Protein AF-A0A9Q0U7F9-F1 (afdb_monomer_lite)

Secondary structure (DSSP, 8-state):
---------SS-BS---EETT-SS-EEETTEEEEEPP------SEEEEE-TTSSEEEEEE---S--------SSTTS-----SSEEEEEE-SBPSS-----------SS-TTS---------------

Organism: Salix viminalis (NCBI:txid40686)

pLDDT: mean 78.57, std 15.42, range [33.78, 96.75]

Foldseek 3Di:
DDPDPDPDDPAADADAAAQAQQQQWDDDPPDIHHYDHPDDDQDQWDWADDPPFFKIKIAGDGDPDPPPDPRDNDRQQGHDDGPPDMDMDGHRHDPDDDDDDDDDHDNPDDPPDPDPPPDDDDDDDDDD

Structure (mmCIF, N/CA/C/O backbone):
data_AF-A0A9Q0U7F9-F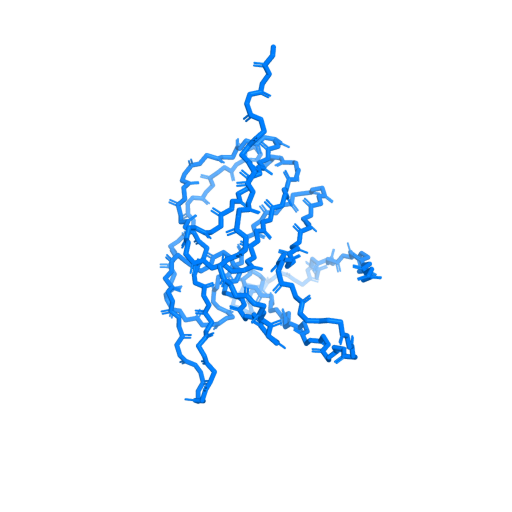1
#
_entry.id   AF-A0A9Q0U7F9-F1
#
loop_
_atom_site.group_PDB
_atom_site.id
_atom_site.type_symbol
_atom_site.label_atom_id
_atom_site.label_alt_id
_atom_site.label_comp_id
_atom_site.label_asym_id
_atom_site.label_entity_id
_atom_site.label_seq_id
_atom_site.pdbx_PDB_ins_code
_atom_site.Cartn_x
_atom_site.Cartn_y
_atom_site.Cartn_z
_atom_site.occupancy
_atom_site.B_iso_or_equiv
_atom_site.auth_seq_id
_atom_site.auth_comp_id
_atom_site.auth_asym_id
_atom_site.auth_atom_id
_atom_site.pdbx_PDB_model_num
ATOM 1 N N . MET A 1 1 ? -8.348 17.353 -23.458 1.00 33.78 1 MET A N 1
ATOM 2 C CA . MET A 1 1 ? -7.120 16.578 -23.731 1.00 33.78 1 MET A CA 1
ATOM 3 C C . MET A 1 1 ? -6.308 16.556 -22.444 1.00 33.78 1 MET A C 1
ATOM 5 O O . MET A 1 1 ? -5.556 17.487 -22.201 1.00 33.78 1 MET A O 1
ATOM 9 N N . SER A 1 2 ? -6.566 15.600 -21.545 1.00 38.38 2 SER A N 1
ATOM 10 C CA . SER A 1 2 ? -5.793 15.483 -20.303 1.00 38.38 2 SER A CA 1
ATOM 11 C C . SER A 1 2 ? 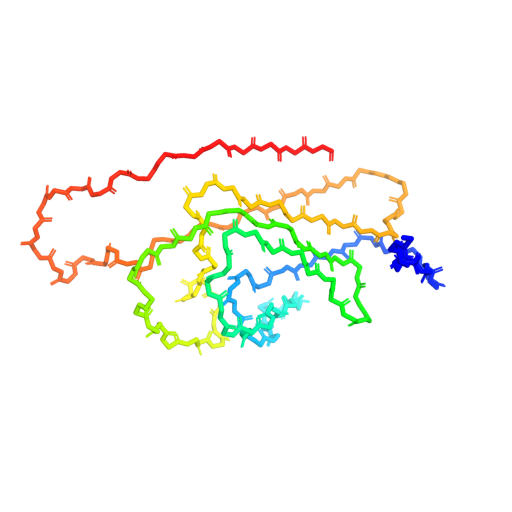-4.481 14.780 -20.618 1.00 38.38 2 SER A C 1
ATOM 13 O O . SER A 1 2 ? -4.498 13.656 -21.120 1.00 38.38 2 SER A O 1
ATOM 15 N N . ASN A 1 3 ? -3.364 15.441 -20.333 1.00 38.38 3 ASN A N 1
ATOM 16 C CA . ASN A 1 3 ? -2.043 14.829 -20.342 1.00 38.38 3 ASN A CA 1
ATOM 17 C C . ASN A 1 3 ? -2.030 13.687 -19.320 1.00 38.38 3 ASN A C 1
ATOM 19 O O . ASN A 1 3 ? -1.874 13.923 -18.124 1.00 38.38 3 ASN A O 1
ATOM 23 N N . GLY A 1 4 ? -2.246 12.457 -19.788 1.00 48.31 4 GLY A N 1
ATOM 24 C CA . GLY A 1 4 ? -1.928 11.272 -19.008 1.00 48.31 4 GLY A CA 1
ATOM 25 C C . GLY A 1 4 ? -0.429 11.299 -18.754 1.00 48.31 4 GLY A C 1
ATOM 26 O O . GLY A 1 4 ? 0.354 11.290 -19.702 1.00 48.31 4 GLY A O 1
ATOM 27 N N . ILE A 1 5 ? -0.031 11.408 -17.488 1.00 58.47 5 ILE A N 1
ATOM 28 C CA . ILE A 1 5 ? 1.358 11.198 -17.094 1.00 58.47 5 ILE A CA 1
ATOM 29 C C . ILE A 1 5 ? 1.711 9.774 -17.526 1.00 58.47 5 ILE A C 1
ATOM 31 O O . ILE A 1 5 ? 1.205 8.800 -16.977 1.00 58.47 5 ILE A O 1
ATOM 35 N N . LEU A 1 6 ? 2.537 9.665 -18.565 1.00 56.16 6 LEU A N 1
ATOM 36 C CA . LEU A 1 6 ? 3.196 8.420 -18.923 1.00 56.16 6 LEU A CA 1
ATOM 37 C C . LEU A 1 6 ? 4.223 8.146 -17.827 1.00 56.16 6 LEU A C 1
ATOM 39 O O . LEU A 1 6 ? 5.206 8.875 -17.693 1.00 56.16 6 LEU A O 1
ATOM 43 N N . VAL A 1 7 ? 3.976 7.115 -17.025 1.00 65.88 7 VAL A N 1
ATOM 44 C CA . VAL A 1 7 ? 4.980 6.588 -16.104 1.00 65.88 7 VAL A CA 1
ATOM 45 C C . VAL A 1 7 ? 6.055 5.913 -16.954 1.00 65.88 7 VAL A C 1
ATOM 47 O O . VAL A 1 7 ? 5.843 4.835 -17.504 1.00 65.88 7 VAL A O 1
ATOM 50 N N . LEU A 1 8 ? 7.197 6.582 -17.120 1.00 70.06 8 LEU A N 1
ATOM 51 C CA . LEU A 1 8 ? 8.375 6.002 -17.757 1.00 70.06 8 LEU A CA 1
ATOM 52 C C . LEU A 1 8 ? 9.125 5.151 -16.732 1.00 70.06 8 LEU A C 1
ATOM 54 O O . LEU A 1 8 ? 9.731 5.674 -15.798 1.00 70.06 8 LEU A O 1
ATOM 58 N N . CYS A 1 9 ? 9.084 3.836 -16.926 1.00 76.31 9 CYS A N 1
ATOM 59 C CA . CYS A 1 9 ? 9.848 2.882 -16.135 1.00 76.31 9 CYS A CA 1
ATOM 60 C C . CYS A 1 9 ? 11.327 2.962 -16.524 1.00 76.31 9 CYS A C 1
ATOM 62 O O . CYS A 1 9 ? 11.707 2.555 -17.619 1.00 76.31 9 CYS A O 1
ATOM 64 N N . ALA A 1 10 ? 12.162 3.509 -15.639 1.00 74.44 10 ALA A N 1
ATOM 65 C CA . ALA A 1 10 ? 13.615 3.507 -15.826 1.00 74.44 10 ALA A CA 1
ATOM 66 C C . ALA A 1 10 ? 14.243 2.137 -15.503 1.00 74.44 10 ALA A C 1
ATOM 68 O O . ALA A 1 10 ? 15.317 1.818 -16.007 1.00 74.44 10 ALA A O 1
ATOM 69 N N . ALA A 1 11 ? 13.573 1.348 -14.661 1.00 78.69 11 ALA A N 1
ATOM 70 C CA . ALA A 1 11 ? 13.937 -0.008 -14.282 1.00 78.69 11 ALA A CA 1
ATOM 71 C C . ALA A 1 11 ? 12.679 -0.774 -13.857 1.00 78.69 11 ALA A C 1
ATOM 73 O O . ALA A 1 11 ? 11.688 -0.157 -13.451 1.00 78.69 11 ALA A O 1
ATOM 74 N N . ASP A 1 12 ? 12.754 -2.100 -13.924 1.00 85.56 12 ASP A N 1
ATOM 75 C CA . ASP A 1 12 ? 11.735 -2.971 -13.356 1.00 85.56 12 ASP A CA 1
ATOM 76 C C . ASP A 1 12 ? 12.022 -3.224 -11.869 1.00 85.56 12 ASP A C 1
ATOM 78 O O . ASP A 1 12 ? 13.170 -3.260 -11.416 1.00 85.56 12 ASP A O 1
ATOM 82 N N . TYR A 1 13 ? 10.955 -3.380 -11.098 1.00 91.00 13 TYR A N 1
ATOM 83 C CA . TYR A 1 13 ? 10.972 -3.547 -9.656 1.00 91.00 13 TYR A CA 1
ATOM 84 C C . TYR A 1 13 ? 10.430 -4.923 -9.279 1.00 91.00 13 TYR A C 1
ATOM 86 O O . TYR A 1 13 ? 9.505 -5.444 -9.896 1.00 91.00 13 TYR A O 1
ATOM 94 N N . ARG A 1 14 ? 10.979 -5.493 -8.204 1.00 93.31 14 ARG A N 1
ATOM 95 C CA . ARG A 1 14 ? 10.590 -6.818 -7.683 1.00 93.31 14 ARG A CA 1
ATOM 96 C C . ARG A 1 14 ? 9.706 -6.757 -6.445 1.00 93.31 14 ARG A C 1
ATOM 98 O O . ARG A 1 14 ? 9.219 -7.781 -5.977 1.00 93.31 14 ARG A O 1
ATOM 105 N N . SER A 1 15 ? 9.560 -5.576 -5.859 1.00 94.38 15 SER A N 1
ATOM 106 C CA . SER A 1 15 ? 8.757 -5.360 -4.662 1.00 94.38 15 SER A CA 1
ATOM 107 C C . SER A 1 15 ? 8.431 -3.883 -4.489 1.00 94.38 15 SER A C 1
ATOM 109 O O . SER A 1 15 ? 9.061 -3.006 -5.080 1.00 94.38 15 SER A O 1
ATOM 111 N N . PHE A 1 16 ? 7.429 -3.625 -3.662 1.00 94.38 16 PHE A N 1
ATOM 112 C CA . PHE A 1 16 ? 7.111 -2.327 -3.090 1.00 94.38 16 PHE A CA 1
ATOM 113 C C . PHE A 1 16 ? 6.477 -2.578 -1.722 1.00 94.38 16 PHE A C 1
ATOM 115 O O . PHE A 1 16 ? 5.863 -3.622 -1.494 1.00 94.38 16 PHE A O 1
ATOM 122 N N . HIS A 1 17 ? 6.657 -1.643 -0.795 1.00 94.62 17 HIS A N 1
ATOM 123 C CA . HIS A 1 17 ? 6.130 -1.748 0.563 1.00 94.62 17 HIS A CA 1
ATOM 124 C C . HIS A 1 17 ? 5.568 -0.386 0.938 1.00 94.62 17 HIS A C 1
ATOM 126 O O . HIS A 1 17 ? 6.276 0.611 0.835 1.00 94.62 17 HIS A O 1
ATOM 132 N N . ILE A 1 18 ? 4.306 -0.337 1.348 1.00 92.44 18 ILE A N 1
ATOM 133 C CA . ILE A 1 18 ? 3.565 0.918 1.493 1.00 92.44 18 ILE A CA 1
ATOM 134 C C . ILE A 1 18 ? 3.223 1.134 2.963 1.00 92.44 18 ILE A C 1
ATOM 136 O O . ILE A 1 18 ? 2.676 0.242 3.611 1.00 92.44 18 ILE A O 1
ATOM 140 N N . ASN A 1 19 ? 3.526 2.323 3.482 1.00 90.44 19 ASN A N 1
ATOM 141 C CA . ASN A 1 19 ? 3.032 2.801 4.768 1.00 90.44 19 ASN A CA 1
ATOM 142 C C . ASN A 1 19 ? 1.710 3.561 4.554 1.00 90.44 19 ASN A C 1
ATOM 144 O O . ASN A 1 19 ? 1.688 4.777 4.354 1.00 90.44 19 ASN A O 1
ATOM 148 N N . CYS A 1 20 ? 0.599 2.825 4.525 1.00 86.50 20 CYS A N 1
ATOM 149 C CA . CYS A 1 20 ? -0.717 3.349 4.154 1.00 86.50 20 CYS A CA 1
ATOM 150 C C . CYS A 1 20 ? -1.210 4.426 5.134 1.00 86.50 20 CYS A C 1
ATOM 152 O O . CYS A 1 20 ? -1.432 4.143 6.308 1.00 86.50 20 CYS A O 1
ATOM 154 N N . GLY A 1 21 ? -1.438 5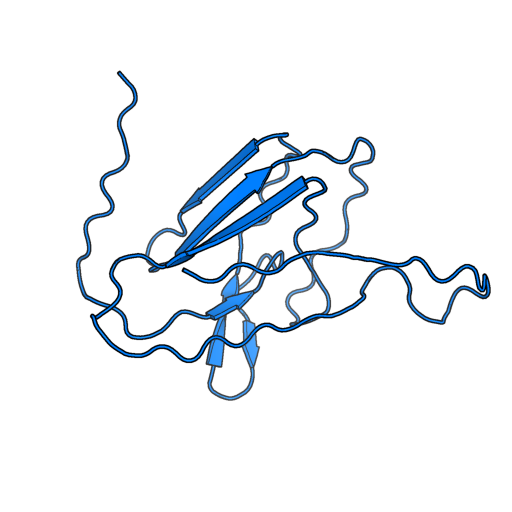.653 4.657 1.00 78.94 21 GLY A N 1
ATOM 155 C CA . GLY A 1 21 ? -1.820 6.791 5.507 1.00 78.94 21 GLY A CA 1
ATOM 156 C C . GLY A 1 21 ? -0.728 7.288 6.462 1.00 78.94 21 GLY A C 1
ATOM 157 O O . GLY A 1 21 ? -0.987 8.197 7.251 1.00 78.94 21 GLY A O 1
ATOM 158 N N . GLY A 1 22 ? 0.475 6.712 6.395 1.00 69.19 22 GLY A N 1
ATOM 159 C CA . GLY A 1 22 ? 1.631 7.139 7.162 1.00 69.19 22 GLY A CA 1
ATOM 160 C C . GLY A 1 22 ? 2.459 8.123 6.346 1.00 69.19 22 GLY A C 1
ATOM 161 O O . GLY A 1 22 ? 3.118 7.753 5.380 1.00 69.19 22 GLY A O 1
ATOM 162 N N . GLY A 1 23 ? 2.429 9.389 6.753 1.00 77.88 23 GLY A N 1
ATOM 163 C CA . GLY A 1 23 ? 3.012 10.536 6.047 1.00 77.88 23 GLY A CA 1
ATOM 164 C C . GLY A 1 23 ? 4.503 10.464 5.719 1.00 77.88 23 GLY A C 1
ATOM 165 O O . GLY A 1 23 ? 4.987 11.266 4.923 1.00 77.88 23 GLY A O 1
ATOM 166 N N . GLN A 1 24 ? 5.242 9.557 6.355 1.00 85.19 24 GLN A N 1
ATOM 167 C CA . GLN A 1 24 ? 6.692 9.425 6.243 1.00 85.19 24 GLN A CA 1
ATOM 168 C C . GLN A 1 24 ? 7.098 7.971 6.006 1.00 85.19 24 GLN A C 1
ATOM 170 O O . GLN A 1 24 ? 6.370 7.037 6.354 1.00 85.19 24 GLN A O 1
ATOM 175 N N . ASP A 1 25 ? 8.287 7.800 5.434 1.00 90.75 25 ASP A N 1
ATOM 176 C CA . ASP A 1 25 ? 8.916 6.497 5.239 1.00 90.75 25 ASP A CA 1
ATOM 177 C C . ASP A 1 25 ? 9.321 5.902 6.589 1.00 90.75 25 ASP A C 1
ATOM 179 O O . ASP A 1 25 ? 9.887 6.587 7.444 1.00 90.75 25 ASP A O 1
ATOM 183 N N . VAL A 1 26 ? 9.054 4.611 6.774 1.00 91.56 26 VAL A N 1
ATOM 184 C CA . VAL A 1 26 ? 9.289 3.904 8.036 1.00 91.56 26 VAL A CA 1
ATOM 185 C C . VAL A 1 26 ? 10.085 2.644 7.776 1.00 91.56 26 VAL A C 1
ATOM 187 O O . VAL A 1 26 ? 9.781 1.862 6.877 1.00 91.56 26 VAL A O 1
ATOM 190 N N . LYS A 1 27 ? 11.108 2.415 8.595 1.00 92.62 27 LYS A N 1
ATOM 191 C CA . LYS A 1 27 ? 11.867 1.170 8.567 1.00 92.62 27 LYS A CA 1
ATOM 192 C C . LYS A 1 27 ? 11.312 0.204 9.599 1.00 92.62 27 LYS A C 1
ATOM 194 O O . LYS A 1 27 ? 11.270 0.533 10.780 1.00 92.62 27 LYS A O 1
ATOM 199 N N . ASN A 1 28 ? 10.986 -1.006 9.168 1.00 90.06 28 ASN A N 1
ATOM 200 C CA . ASN A 1 28 ? 10.704 -2.115 10.067 1.00 90.06 28 ASN A CA 1
ATOM 201 C C . ASN A 1 28 ? 11.661 -3.262 9.753 1.00 90.06 28 ASN A C 1
ATOM 203 O O . ASN A 1 28 ? 11.645 -3.824 8.656 1.00 90.06 28 ASN A O 1
ATOM 207 N N . GLU A 1 29 ? 12.545 -3.558 10.704 1.00 90.06 29 GLU A N 1
ATOM 208 C CA . GLU A 1 29 ? 13.651 -4.501 10.541 1.00 90.06 29 GLU A CA 1
ATOM 209 C C . GLU A 1 29 ? 14.511 -4.196 9.296 1.00 90.06 29 GLU A C 1
ATOM 211 O O . GLU A 1 29 ? 15.334 -3.276 9.289 1.00 90.06 29 GLU A O 1
ATOM 216 N N . ARG A 1 30 ? 14.339 -4.994 8.235 1.00 92.06 30 ARG A N 1
ATOM 217 C CA . ARG A 1 30 ? 15.078 -4.911 6.968 1.00 92.06 30 ARG A CA 1
ATOM 218 C C . ARG A 1 30 ? 14.253 -4.301 5.835 1.00 92.06 30 ARG A C 1
ATOM 220 O O . ARG A 1 30 ? 14.802 -4.097 4.757 1.00 92.06 30 ARG A O 1
ATOM 227 N N . ILE A 1 31 ? 12.972 -4.024 6.065 1.00 93.31 31 ILE A N 1
ATOM 228 C CA . ILE A 1 31 ? 12.039 -3.538 5.050 1.00 93.31 31 ILE A CA 1
ATOM 229 C C . ILE A 1 31 ? 11.807 -2.040 5.254 1.00 93.31 31 ILE A C 1
ATOM 231 O O . ILE A 1 31 ? 11.529 -1.583 6.364 1.00 93.31 31 ILE A O 1
ATOM 235 N N . TRP A 1 32 ? 11.924 -1.281 4.168 1.00 93.38 32 TRP A N 1
ATOM 236 C CA . TRP A 1 32 ? 11.533 0.124 4.109 1.00 93.38 32 TRP A CA 1
ATOM 237 C C . TRP A 1 32 ? 10.119 0.226 3.556 1.00 93.38 32 TRP A C 1
ATOM 239 O O . TRP A 1 32 ? 9.878 -0.187 2.425 1.00 93.38 32 TRP A O 1
ATOM 249 N N . TYR A 1 33 ? 9.211 0.758 4.367 1.00 93.38 33 TYR A N 1
ATOM 250 C CA . TYR A 1 33 ? 7.848 1.085 3.986 1.00 93.38 33 TYR A CA 1
ATOM 251 C C . TYR A 1 33 ? 7.796 2.541 3.563 1.00 93.38 33 TYR A C 1
ATOM 253 O O . TYR A 1 33 ? 8.192 3.442 4.300 1.00 93.38 33 TYR A O 1
ATOM 261 N N . GLU A 1 34 ? 7.311 2.753 2.358 1.00 93.12 34 GLU A N 1
ATOM 262 C CA . GLU A 1 34 ? 7.259 4.043 1.712 1.00 93.12 34 GLU A CA 1
ATOM 263 C C . GLU A 1 34 ? 6.010 4.811 2.136 1.00 93.12 34 GLU A C 1
ATOM 265 O O . GLU A 1 34 ? 4.889 4.319 1.998 1.00 93.12 34 GLU A O 1
ATOM 270 N N . GLY A 1 35 ? 6.222 6.014 2.662 1.00 88.81 35 GLY A N 1
ATOM 271 C CA . GLY A 1 35 ? 5.189 6.902 3.157 1.00 88.81 35 GLY A CA 1
ATOM 272 C C . GLY A 1 35 ? 4.282 7.419 2.055 1.00 88.81 35 GLY A C 1
ATOM 273 O O . GLY A 1 35 ? 4.713 7.740 0.942 1.00 88.81 35 GLY A O 1
ATOM 274 N N . GLU A 1 36 ? 3.012 7.533 2.402 1.00 80.38 36 GLU A N 1
ATOM 275 C CA . GLU A 1 36 ? 1.984 8.151 1.587 1.00 80.38 36 GLU A CA 1
ATOM 276 C C . GLU A 1 36 ? 1.833 9.613 2.030 1.00 80.38 36 GLU A C 1
ATOM 278 O O . GLU A 1 36 ? 1.592 9.853 3.210 1.00 80.38 36 GLU A O 1
ATOM 283 N N . PRO A 1 37 ? 1.980 10.621 1.153 1.00 72.12 37 PRO A N 1
ATOM 284 C CA . PRO A 1 37 ? 2.012 12.004 1.600 1.00 72.12 37 PRO A CA 1
ATOM 285 C C . PRO A 1 37 ? 0.684 12.425 2.230 1.00 72.12 37 PRO A C 1
ATOM 287 O O . PRO A 1 37 ? -0.397 12.229 1.660 1.00 72.12 37 PRO A O 1
ATOM 290 N N . ASN A 1 38 ? 0.800 13.122 3.359 1.00 62.94 38 ASN A N 1
ATOM 291 C CA . ASN A 1 38 ? -0.291 13.808 4.046 1.00 62.94 38 ASN A CA 1
ATOM 292 C C . ASN A 1 38 ? -0.727 15.035 3.243 1.00 62.94 38 ASN A C 1
ATOM 294 O O . ASN A 1 38 ? -0.490 16.174 3.632 1.00 62.94 38 ASN A O 1
ATOM 298 N N . SER A 1 39 ? -1.309 14.824 2.071 1.00 54.00 39 SER A N 1
ATOM 299 C CA . SER A 1 39 ? -1.968 15.915 1.369 1.00 54.00 39 SER A CA 1
ATOM 300 C C . SER A 1 39 ? -3.378 16.038 1.929 1.00 54.00 39 SER A C 1
ATOM 302 O O . SER A 1 39 ? -4.262 15.241 1.601 1.00 54.00 39 SER A O 1
ATOM 304 N N . GLU A 1 40 ? -3.547 17.020 2.811 1.00 51.81 40 GLU A N 1
ATOM 305 C CA . GLU A 1 40 ? -4.831 17.549 3.268 1.00 51.81 40 GLU A CA 1
ATOM 306 C C . GLU A 1 40 ? -5.818 17.636 2.094 1.00 51.81 40 GLU A C 1
ATOM 308 O O . GLU A 1 40 ? -5.470 18.078 0.996 1.00 51.81 40 GLU A O 1
ATOM 313 N N . GLY A 1 41 ? -7.033 17.137 2.305 1.00 53.50 41 GLY A N 1
ATOM 314 C CA . GLY A 1 41 ? -8.115 17.209 1.330 1.00 53.50 41 GLY A CA 1
ATOM 315 C C . GLY A 1 41 ? -8.898 15.910 1.260 1.00 53.50 41 GLY A C 1
ATOM 316 O O . GLY A 1 41 ? -8.513 14.978 0.545 1.00 53.50 41 GLY A O 1
ATOM 317 N N . SER A 1 42 ? -10.014 15.842 1.975 1.00 56.44 42 SER A N 1
ATOM 318 C CA . SER A 1 42 ? -11.029 14.836 1.706 1.00 56.44 42 SER A CA 1
ATOM 319 C C . SER A 1 42 ? -11.703 15.184 0.382 1.00 56.44 42 SER A C 1
ATOM 321 O O . SER A 1 42 ? -12.619 15.988 0.287 1.00 56.44 42 SER A O 1
ATOM 323 N N . ALA A 1 43 ? -11.122 14.686 -0.705 1.00 64.88 43 ALA A N 1
ATOM 324 C CA . ALA A 1 43 ? -11.760 14.732 -2.005 1.00 64.88 43 ALA A CA 1
ATOM 325 C C . ALA A 1 43 ? -12.428 13.381 -2.227 1.00 64.88 43 ALA A C 1
ATOM 327 O O . ALA A 1 43 ? -11.776 12.343 -2.104 1.00 64.88 43 ALA A O 1
ATOM 328 N N . ALA A 1 44 ? -13.698 13.412 -2.634 1.00 75.19 44 ALA A N 1
ATOM 329 C CA . ALA A 1 44 ? -14.498 12.224 -2.923 1.00 75.19 44 ALA A CA 1
ATOM 330 C C . ALA A 1 44 ? -13.867 11.265 -3.951 1.00 75.19 44 ALA A C 1
ATOM 332 O O . ALA A 1 44 ? -14.285 10.112 -4.050 1.00 75.19 44 ALA A O 1
ATOM 333 N N . ALA A 1 45 ? -12.872 11.715 -4.718 1.00 83.12 45 ALA A N 1
ATOM 334 C CA . ALA A 1 45 ? -12.011 10.864 -5.524 1.00 83.12 45 ALA A CA 1
ATOM 335 C C . ALA A 1 45 ? -10.581 11.419 -5.550 1.00 83.12 45 ALA A C 1
ATOM 337 O O . ALA A 1 45 ? -10.376 12.620 -5.743 1.00 83.12 45 ALA A O 1
ATOM 338 N N . ARG A 1 46 ? -9.583 10.545 -5.394 1.00 83.81 46 ARG A N 1
ATOM 339 C CA . ARG A 1 46 ? -8.158 10.898 -5.477 1.00 83.81 46 ARG A CA 1
ATOM 340 C C . ARG A 1 46 ? -7.397 9.849 -6.266 1.00 83.81 46 ARG A C 1
ATOM 342 O O . ARG A 1 46 ? -7.698 8.665 -6.181 1.00 83.81 46 ARG A O 1
ATOM 349 N N . ASN A 1 47 ? -6.397 10.313 -7.004 1.00 87.56 47 ASN A N 1
ATOM 350 C CA . ASN A 1 47 ? -5.389 9.486 -7.650 1.00 87.56 47 ASN A CA 1
ATOM 351 C C . ASN A 1 47 ? -4.023 10.061 -7.295 1.00 87.56 47 ASN A C 1
ATOM 353 O O . ASN A 1 47 ? -3.804 11.267 -7.429 1.00 87.56 47 ASN A O 1
ATOM 357 N N . TYR A 1 48 ? -3.118 9.206 -6.847 1.00 86.25 48 TYR A N 1
ATOM 358 C CA . TYR A 1 48 ? -1.786 9.582 -6.412 1.00 86.25 48 TYR A CA 1
ATOM 359 C C . TYR A 1 48 ? -0.750 8.634 -7.003 1.00 86.25 48 TYR A C 1
ATOM 361 O O . TYR A 1 48 ? -0.923 7.419 -6.991 1.00 86.25 48 TYR A O 1
ATOM 369 N N . HIS A 1 49 ? 0.347 9.214 -7.477 1.00 88.00 49 HIS A N 1
ATOM 370 C CA . HIS A 1 49 ? 1.527 8.492 -7.935 1.00 88.00 49 HIS A CA 1
ATOM 371 C C . HIS A 1 49 ? 2.697 8.944 -7.078 1.00 88.00 49 HIS A C 1
ATOM 373 O O . HIS A 1 49 ? 2.914 10.155 -6.962 1.00 88.00 49 HIS A O 1
ATOM 379 N N . ARG A 1 50 ? 3.442 8.004 -6.487 1.00 87.75 50 ARG A N 1
ATOM 380 C CA . ARG A 1 50 ? 4.593 8.355 -5.658 1.00 87.75 50 ARG A CA 1
ATOM 381 C C . ARG A 1 50 ? 5.795 8.680 -6.543 1.00 87.75 50 ARG A C 1
ATOM 383 O O . ARG A 1 50 ? 6.301 7.789 -7.228 1.00 87.75 50 ARG A O 1
ATOM 390 N N . PRO A 1 51 ? 6.277 9.938 -6.562 1.00 85.75 51 PRO A N 1
ATOM 391 C CA . PRO A 1 51 ? 7.418 10.295 -7.394 1.00 85.75 51 PRO A CA 1
ATOM 392 C C . PRO A 1 51 ? 8.655 9.482 -6.999 1.00 85.75 51 PRO A C 1
ATOM 394 O O . PRO A 1 51 ? 8.966 9.367 -5.817 1.00 85.75 51 PRO A O 1
ATOM 397 N N . GLY A 1 52 ? 9.361 8.930 -7.988 1.00 86.00 52 GLY A N 1
ATOM 398 C CA . GLY A 1 52 ? 10.581 8.144 -7.759 1.00 86.00 52 GLY A CA 1
ATOM 399 C C . GLY A 1 52 ? 10.356 6.742 -7.184 1.00 86.00 52 GLY A C 1
ATOM 400 O O . GLY A 1 52 ? 11.327 6.079 -6.832 1.00 86.00 52 GLY A O 1
ATOM 401 N N . SER A 1 53 ? 9.107 6.286 -7.103 1.00 90.25 53 SER A N 1
ATOM 402 C CA . SER A 1 53 ? 8.743 4.943 -6.654 1.00 90.25 53 SER A CA 1
ATOM 403 C C . SER A 1 53 ? 7.919 4.215 -7.722 1.00 90.25 53 SER A C 1
ATOM 405 O O . SER A 1 53 ? 7.587 4.795 -8.756 1.00 90.25 53 SER A O 1
ATOM 407 N N . ASN A 1 54 ? 7.622 2.941 -7.478 1.00 92.38 54 ASN A N 1
ATOM 408 C CA . ASN A 1 54 ? 6.918 1.997 -8.334 1.00 92.38 54 ASN A CA 1
ATOM 409 C C . ASN A 1 54 ? 5.479 1.700 -7.868 1.00 92.38 54 ASN A C 1
ATOM 411 O O . ASN A 1 54 ? 4.938 0.646 -8.198 1.00 92.38 54 ASN A O 1
ATOM 415 N N . TRP A 1 55 ? 4.858 2.599 -7.095 1.00 93.12 55 TRP A N 1
ATOM 416 C CA . TRP A 1 55 ? 3.470 2.444 -6.657 1.00 93.12 55 TRP A CA 1
ATOM 417 C C . TRP A 1 55 ? 2.678 3.755 -6.607 1.00 93.12 55 TRP A C 1
ATOM 419 O O . TRP A 1 55 ? 3.208 4.868 -6.535 1.00 93.12 55 TRP A O 1
ATOM 429 N N . GLY A 1 56 ? 1.360 3.599 -6.639 1.00 91.88 56 GLY A N 1
ATOM 430 C CA . GLY A 1 56 ? 0.386 4.662 -6.454 1.00 91.88 56 GLY A CA 1
ATOM 431 C C . GLY A 1 56 ? -0.891 4.132 -5.814 1.00 91.88 56 GLY A C 1
ATOM 432 O O . GLY A 1 56 ? -1.009 2.944 -5.499 1.00 91.88 56 GLY A O 1
ATOM 433 N N . PHE A 1 57 ? -1.854 5.025 -5.611 1.00 90.62 57 PHE A N 1
ATOM 434 C CA . PHE A 1 57 ? -3.183 4.627 -5.170 1.00 90.62 57 PHE A CA 1
ATOM 435 C C . PHE A 1 57 ? -4.275 5.471 -5.810 1.00 90.62 57 PHE A C 1
ATOM 437 O O . PHE A 1 57 ? -4.083 6.642 -6.149 1.00 90.62 57 PHE A O 1
ATOM 444 N N . SER A 1 58 ? -5.450 4.867 -5.920 1.00 89.69 58 SER A N 1
ATOM 445 C CA . SER A 1 58 ? -6.703 5.560 -6.160 1.00 89.69 58 SER A CA 1
ATOM 446 C C . SER A 1 58 ? -7.637 5.333 -4.978 1.00 89.69 58 SER A C 1
ATOM 448 O O . SER A 1 58 ? -7.643 4.266 -4.364 1.00 89.69 58 SER A O 1
ATOM 450 N N . SER A 1 59 ? -8.407 6.349 -4.613 1.00 87.25 59 SER A N 1
ATOM 451 C CA . SER A 1 59 ? -9.381 6.247 -3.530 1.00 87.25 59 SER A CA 1
ATOM 452 C C . SER A 1 59 ? -10.661 6.976 -3.871 1.00 87.25 59 SER A C 1
ATOM 454 O O . SER A 1 59 ? -10.619 8.022 -4.521 1.00 87.25 59 SER A O 1
ATOM 456 N N . THR A 1 60 ? -11.782 6.465 -3.371 1.00 88.00 60 THR A N 1
ATOM 457 C CA . THR A 1 60 ? -13.086 7.111 -3.487 1.00 88.00 60 THR A CA 1
ATOM 458 C C . THR A 1 60 ? -13.807 7.202 -2.148 1.00 88.00 60 THR A C 1
ATOM 460 O O . THR A 1 60 ? -13.584 6.411 -1.224 1.00 88.00 60 THR A O 1
ATOM 463 N N . GLY A 1 61 ? -14.702 8.181 -2.077 1.00 80.75 61 GLY A N 1
ATOM 464 C CA . GLY A 1 61 ? -15.469 8.531 -0.898 1.00 80.75 61 GLY A CA 1
ATOM 465 C C . GLY A 1 61 ? -14.831 9.661 -0.088 1.00 80.75 61 GLY A C 1
ATOM 466 O O . GLY A 1 61 ? -13.631 9.905 -0.160 1.00 80.75 61 GLY A O 1
ATOM 467 N N . ASP A 1 62 ? -15.675 10.341 0.675 1.00 76.19 62 ASP A N 1
ATOM 468 C CA . ASP A 1 62 ? -15.352 11.489 1.517 1.00 76.19 62 ASP A CA 1
ATOM 469 C C . ASP A 1 62 ? -16.087 11.314 2.857 1.00 76.19 62 ASP A C 1
ATOM 471 O O . ASP A 1 62 ? -17.268 10.950 2.870 1.00 76.19 62 ASP A O 1
ATOM 475 N N . PHE A 1 63 ? -15.382 11.491 3.975 1.00 69.50 63 PHE A N 1
ATOM 476 C CA . PHE A 1 63 ? -16.014 11.559 5.288 1.00 69.50 63 PHE A CA 1
ATOM 477 C C . PHE A 1 63 ? -16.345 13.023 5.584 1.00 69.50 63 PHE A C 1
ATOM 479 O O . PHE A 1 63 ? -15.446 13.841 5.685 1.00 69.50 63 PHE A O 1
ATOM 486 N N . MET A 1 64 ? -17.624 13.337 5.811 1.00 64.06 64 MET A N 1
ATOM 487 C CA . MET A 1 64 ? -18.080 14.712 6.094 1.00 64.06 64 MET A CA 1
ATOM 488 C C . MET A 1 64 ? -17.391 15.370 7.310 1.00 64.06 64 MET A C 1
ATOM 490 O O . MET A 1 64 ? -17.344 16.595 7.383 1.00 64.06 64 MET A O 1
ATOM 494 N N . ASP A 1 65 ? -16.862 14.569 8.243 1.00 62.25 65 ASP A N 1
ATOM 495 C CA . ASP A 1 65 ? -16.135 15.031 9.428 1.00 62.25 65 ASP A CA 1
ATOM 496 C C . ASP A 1 65 ? -14.629 14.745 9.296 1.00 62.25 65 ASP A C 1
ATOM 498 O O . ASP A 1 65 ? -14.110 13.708 9.740 1.00 62.25 65 ASP A O 1
ATOM 502 N N . ASP A 1 66 ? -13.912 15.710 8.723 1.00 59.84 66 ASP A N 1
ATOM 503 C CA . ASP A 1 66 ? -12.451 15.740 8.650 1.00 59.84 66 ASP A CA 1
ATOM 504 C C . ASP A 1 66 ? -11.839 16.114 10.007 1.00 59.84 66 ASP A C 1
ATOM 506 O O . ASP A 1 66 ? -11.211 17.155 10.195 1.00 59.84 66 ASP A O 1
ATOM 510 N N . ASN A 1 67 ? -11.995 15.237 10.997 1.00 56.81 67 ASN A N 1
ATOM 511 C CA . ASN A 1 67 ? -11.146 15.318 12.179 1.00 56.81 67 ASN A CA 1
ATOM 512 C C . ASN A 1 67 ? -9.720 14.937 11.759 1.00 56.81 67 ASN A C 1
ATOM 514 O O . ASN A 1 67 ? -9.479 13.802 11.333 1.00 56.81 67 ASN A O 1
ATOM 518 N N . ASN A 1 68 ? -8.796 15.897 11.862 1.00 53.81 68 ASN A N 1
ATOM 519 C CA . ASN A 1 68 ? -7.370 15.707 11.611 1.00 53.81 68 ASN A CA 1
ATOM 520 C C . ASN A 1 68 ? -6.815 14.721 12.650 1.00 53.81 68 ASN A C 1
ATOM 522 O O . ASN A 1 68 ? -6.729 15.042 13.835 1.00 53.81 68 ASN A O 1
ATOM 526 N N . PHE A 1 69 ? -6.447 13.511 12.227 1.00 55.19 69 PHE A N 1
ATOM 527 C CA . PHE A 1 69 ? -5.688 12.601 13.084 1.00 55.19 69 PHE A CA 1
ATOM 528 C C . PHE A 1 69 ? -4.211 12.944 12.939 1.00 55.19 69 PHE A C 1
ATOM 530 O O . PHE A 1 69 ? -3.718 13.135 11.827 1.00 55.19 69 PHE A O 1
ATOM 537 N N . ASN A 1 70 ? -3.513 13.032 14.070 1.00 52.66 70 ASN A N 1
ATOM 538 C CA . ASN A 1 70 ? -2.071 13.224 14.081 1.00 52.66 70 ASN A CA 1
ATOM 539 C C . ASN A 1 70 ? -1.416 12.064 13.334 1.00 52.66 70 ASN A C 1
ATOM 541 O O . ASN A 1 70 ? -1.584 10.902 13.702 1.00 52.66 70 ASN A O 1
ATOM 545 N N . VAL A 1 71 ? -0.681 12.387 12.276 1.00 56.16 71 VAL A N 1
ATOM 546 C CA . VAL A 1 71 ? 0.040 11.385 11.505 1.00 56.16 71 VAL A CA 1
ATOM 547 C C . VAL A 1 71 ? 1.326 11.057 12.242 1.00 56.16 71 VAL A C 1
ATOM 549 O O . VAL A 1 71 ? 2.239 11.876 12.322 1.00 56.16 71 VAL A O 1
ATOM 552 N N . VAL A 1 72 ? 1.368 9.860 12.811 1.00 59.84 72 VAL A N 1
ATOM 553 C CA . VAL A 1 72 ? 2.541 9.311 13.485 1.00 59.84 72 VAL A CA 1
ATOM 554 C C . VAL A 1 72 ? 3.356 8.508 12.466 1.00 59.84 72 VAL A C 1
ATOM 556 O O . VAL A 1 72 ? 2.801 7.839 11.595 1.00 59.84 72 VAL A O 1
ATOM 559 N N . SER A 1 73 ? 4.683 8.584 12.551 1.00 64.94 73 SER A N 1
ATOM 560 C CA . SER A 1 73 ? 5.629 7.892 11.663 1.00 64.94 73 SER A CA 1
ATOM 561 C C . SER A 1 73 ? 5.881 6.431 12.062 1.00 64.94 73 SER A C 1
ATOM 563 O O . SER A 1 73 ? 6.961 5.896 11.834 1.00 64.94 73 SER A O 1
ATOM 565 N N . GLU A 1 74 ? 4.901 5.767 12.669 1.00 79.88 74 GLU A N 1
ATOM 566 C CA . GLU A 1 74 ? 5.024 4.381 13.120 1.00 79.88 74 GLU A CA 1
ATOM 567 C C . GLU A 1 74 ? 4.031 3.490 12.370 1.00 79.88 74 GLU A C 1
ATOM 569 O O . GLU A 1 74 ? 2.875 3.865 12.151 1.00 79.88 74 GLU A O 1
ATOM 574 N N . LEU A 1 75 ? 4.469 2.291 11.980 1.00 82.75 75 LEU A N 1
ATOM 575 C CA . LEU A 1 75 ? 3.572 1.307 11.378 1.00 82.75 75 LEU A CA 1
ATOM 576 C C . LEU A 1 75 ? 2.417 0.986 12.330 1.00 82.75 75 LEU A C 1
ATOM 578 O O . LEU A 1 75 ? 2.593 0.923 13.542 1.00 82.75 75 LEU A O 1
ATOM 582 N N . TYR A 1 76 ? 1.237 0.740 11.764 1.00 84.62 76 TYR A N 1
ATOM 583 C CA . TYR A 1 76 ? 0.030 0.342 12.503 1.00 84.62 76 TYR A CA 1
ATOM 584 C C . TYR A 1 76 ? -0.561 1.409 13.437 1.00 84.62 76 TYR A C 1
ATOM 586 O O . TYR A 1 76 ? -1.522 1.119 14.144 1.00 84.62 76 TYR A O 1
ATOM 594 N N . THR A 1 77 ? -0.040 2.637 13.423 1.00 81.00 77 THR A N 1
ATOM 595 C CA . THR A 1 77 ? -0.592 3.764 14.203 1.00 81.00 77 THR A CA 1
ATOM 596 C C . THR A 1 77 ? -1.446 4.710 13.360 1.00 81.00 77 THR A C 1
ATOM 598 O O . THR A 1 77 ? -2.235 5.489 13.891 1.00 81.00 77 THR A O 1
ATOM 601 N N . THR A 1 78 ? -1.320 4.621 12.036 1.00 76.88 78 THR A N 1
ATOM 602 C CA . THR A 1 78 ? -2.044 5.436 11.060 1.00 76.88 78 THR A CA 1
ATOM 603 C C . THR A 1 78 ? -2.641 4.552 9.968 1.00 76.88 78 THR A C 1
ATOM 605 O O . THR A 1 78 ? -2.205 3.422 9.748 1.00 76.88 78 THR A O 1
ATOM 608 N N . ALA A 1 79 ? -3.695 5.051 9.323 1.00 75.00 79 ALA A N 1
ATOM 609 C CA . ALA A 1 79 ? -4.334 4.408 8.182 1.00 75.00 79 ALA A CA 1
ATOM 610 C C . ALA A 1 79 ? -5.030 5.467 7.323 1.00 75.00 79 ALA A C 1
ATOM 612 O O . ALA A 1 79 ? -5.650 6.397 7.854 1.00 75.00 79 ALA A O 1
ATOM 613 N N . ARG A 1 80 ? -4.993 5.314 5.992 1.00 76.94 80 ARG A N 1
ATOM 614 C CA . ARG A 1 80 ? -5.819 6.143 5.108 1.00 76.94 80 ARG A CA 1
ATOM 615 C C . ARG A 1 80 ? -7.280 5.736 5.268 1.00 76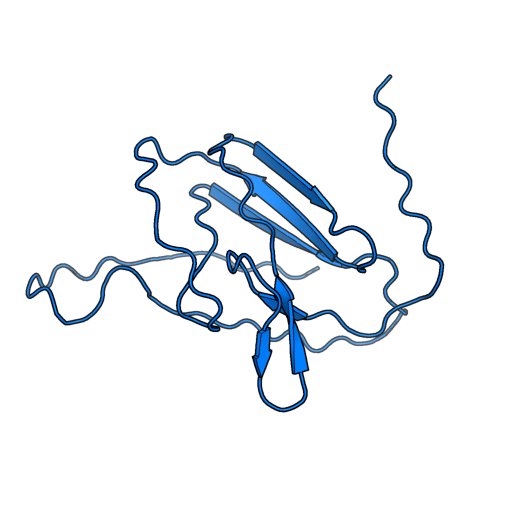.94 80 ARG A C 1
ATOM 617 O O . ARG A 1 80 ? -7.653 4.585 5.054 1.00 76.94 80 ARG A O 1
ATOM 624 N N . ARG A 1 81 ? -8.126 6.710 5.594 1.00 74.50 81 ARG A N 1
ATOM 625 C CA . ARG A 1 81 ? -9.578 6.535 5.619 1.00 74.50 81 ARG A CA 1
ATOM 626 C C . ARG A 1 81 ? -10.146 6.732 4.218 1.00 74.50 81 ARG A C 1
ATOM 628 O O . ARG A 1 81 ? -9.941 7.776 3.611 1.00 74.50 81 ARG A O 1
ATOM 635 N N . THR A 1 82 ? -10.863 5.727 3.722 1.00 74.38 82 THR A N 1
ATOM 636 C CA . THR A 1 82 ? -11.633 5.800 2.471 1.00 74.38 82 THR A CA 1
ATOM 637 C C . THR A 1 82 ? -12.991 5.148 2.719 1.00 74.38 82 THR A C 1
ATOM 639 O O . THR A 1 82 ? -13.019 3.976 3.092 1.00 74.38 82 THR A O 1
ATOM 642 N N . PRO A 1 83 ? -14.113 5.884 2.624 1.00 74.19 83 PRO A N 1
ATOM 643 C CA . PRO A 1 83 ? -15.412 5.328 2.991 1.00 74.19 83 PRO A CA 1
ATOM 644 C C . PRO A 1 83 ? -15.996 4.391 1.933 1.00 74.19 83 PRO A C 1
ATOM 646 O O . PRO A 1 83 ? -16.916 3.644 2.253 1.00 74.19 83 PRO A O 1
ATOM 649 N N . LEU A 1 84 ? -15.500 4.431 0.690 1.00 84.88 84 LEU A N 1
ATOM 650 C CA . LEU A 1 84 ? -16.025 3.603 -0.397 1.00 84.88 84 LEU A CA 1
ATOM 651 C C . LEU A 1 84 ? -15.009 2.568 -0.873 1.00 84.88 84 LEU A C 1
ATOM 653 O O . LEU A 1 84 ? -15.256 1.371 -0.760 1.00 84.88 84 LEU A O 1
ATOM 657 N N . SER A 1 85 ? -13.875 3.009 -1.417 1.00 89.19 85 SER A N 1
ATOM 658 C CA . SER A 1 85 ? -12.854 2.088 -1.914 1.00 89.19 85 SER A CA 1
ATOM 659 C C . SER A 1 85 ? -11.470 2.719 -1.952 1.00 89.19 85 SER A C 1
ATOM 661 O O . SER A 1 85 ? -11.316 3.928 -2.142 1.00 89.19 85 SER A O 1
ATOM 663 N N . ILE A 1 86 ? -10.458 1.865 -1.825 1.00 89.31 86 ILE A N 1
ATOM 664 C CA . ILE A 1 86 ? -9.060 2.194 -2.070 1.00 89.31 86 ILE A CA 1
ATOM 665 C C . ILE A 1 86 ? -8.425 1.087 -2.901 1.00 89.31 86 ILE A C 1
ATOM 667 O O . ILE A 1 86 ? -8.649 -0.094 -2.652 1.00 89.31 86 ILE A O 1
ATOM 671 N N . THR A 1 87 ? -7.654 1.471 -3.910 1.00 92.88 87 THR A N 1
ATOM 672 C CA . THR A 1 87 ? -6.866 0.559 -4.738 1.00 92.88 87 THR A CA 1
ATOM 673 C C . THR A 1 87 ? -5.425 1.027 -4.706 1.00 92.88 87 THR A C 1
ATOM 675 O O . THR A 1 87 ? -5.112 2.100 -5.215 1.00 92.88 87 THR A O 1
ATOM 678 N N . TYR A 1 88 ? -4.550 0.217 -4.122 1.00 93.12 88 TYR A N 1
ATOM 679 C CA . TYR A 1 88 ? -3.109 0.373 -4.278 1.00 93.12 88 TYR A CA 1
ATOM 680 C C . TYR A 1 88 ? -2.669 -0.401 -5.514 1.00 93.12 88 TYR A C 1
ATOM 682 O O . TYR A 1 88 ? -3.109 -1.530 -5.724 1.00 93.12 88 TYR A O 1
ATOM 690 N N . TYR A 1 89 ? -1.810 0.200 -6.326 1.00 93.38 89 TYR A N 1
ATOM 691 C CA . TYR A 1 89 ? -1.298 -0.431 -7.535 1.00 93.38 89 TYR A CA 1
ATOM 692 C C . TYR A 1 89 ? 0.208 -0.233 -7.645 1.00 93.38 89 TYR A C 1
ATOM 694 O O . TYR A 1 89 ? 0.731 0.845 -7.357 1.00 93.38 89 TYR A O 1
ATOM 702 N N . GLY A 1 90 ? 0.895 -1.291 -8.071 1.00 93.00 90 GLY A N 1
ATOM 703 C CA . GLY A 1 90 ? 2.289 -1.236 -8.485 1.00 93.00 90 GLY A CA 1
ATOM 704 C C . GLY A 1 90 ? 2.392 -1.029 -9.994 1.00 93.00 90 GLY A C 1
ATOM 705 O O . GLY A 1 90 ? 1.525 -1.458 -10.753 1.00 93.00 90 GLY A O 1
ATOM 706 N N . TYR A 1 91 ? 3.454 -0.375 -10.438 1.00 91.38 91 TYR A N 1
ATOM 707 C CA . TYR A 1 91 ? 3.799 -0.219 -11.849 1.00 91.38 91 TYR A CA 1
ATOM 708 C C . TYR A 1 91 ? 5.283 -0.526 -12.047 1.00 91.38 91 TYR A C 1
ATOM 710 O O . TYR A 1 91 ? 6.046 -0.521 -11.087 1.00 91.38 91 TYR A O 1
ATOM 718 N N . CYS A 1 92 ? 5.703 -0.814 -13.282 1.00 92.25 92 CYS A N 1
ATOM 719 C CA . CYS A 1 92 ? 7.078 -1.244 -13.574 1.00 92.25 92 CYS A CA 1
ATOM 720 C C . CYS A 1 92 ? 7.490 -2.500 -12.782 1.00 92.25 92 CYS A C 1
ATOM 722 O O . CYS A 1 92 ? 8.592 -2.563 -12.250 1.00 92.25 92 CYS A O 1
ATOM 724 N N . LEU A 1 93 ? 6.588 -3.470 -12.624 1.00 92.06 93 LEU A N 1
ATOM 725 C CA . LEU A 1 93 ? 6.875 -4.719 -11.921 1.00 92.06 93 LEU A CA 1
ATOM 726 C C . LEU A 1 93 ? 7.437 -5.757 -12.894 1.00 92.06 93 LEU A C 1
ATOM 728 O O . LEU A 1 93 ? 6.894 -5.933 -13.984 1.00 92.06 93 LEU A O 1
ATOM 732 N N . GLU A 1 94 ? 8.499 -6.459 -12.494 1.00 93.62 94 GLU A N 1
ATOM 733 C CA . GLU A 1 94 ? 9.012 -7.602 -13.259 1.00 93.62 94 GLU A CA 1
ATOM 734 C C . GLU A 1 94 ? 7.918 -8.677 -13.384 1.00 93.62 94 GLU A C 1
ATOM 736 O O . GLU A 1 94 ? 7.190 -8.952 -12.429 1.00 93.62 94 GLU A O 1
ATOM 741 N N . ASN A 1 95 ? 7.805 -9.335 -14.537 1.00 93.25 95 ASN A N 1
ATOM 742 C CA . ASN A 1 95 ? 6.887 -10.466 -14.667 1.00 93.25 95 ASN A CA 1
ATOM 743 C C . ASN A 1 95 ? 7.337 -11.616 -13.756 1.00 93.25 95 ASN A C 1
ATOM 745 O O . ASN A 1 95 ? 8.466 -12.097 -13.870 1.00 93.25 95 ASN A O 1
ATOM 749 N N . GLY A 1 96 ? 6.444 -12.093 -12.894 1.00 94.12 96 GLY A N 1
ATOM 750 C CA . GLY A 1 96 ? 6.736 -13.197 -11.991 1.00 94.12 96 GLY A CA 1
ATOM 751 C C . GLY A 1 96 ? 5.691 -13.356 -10.899 1.00 94.12 96 GLY A C 1
ATOM 752 O O . GLY A 1 96 ? 4.669 -12.670 -10.886 1.00 94.12 96 GLY A O 1
ATOM 753 N N . ASP A 1 97 ? 5.976 -14.267 -9.977 1.00 95.75 97 ASP A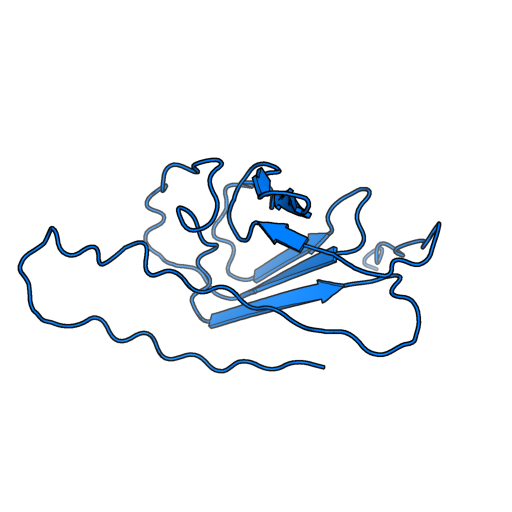 N 1
ATOM 754 C CA . ASP A 1 97 ? 5.108 -14.543 -8.841 1.00 95.75 97 ASP A CA 1
ATOM 755 C C . ASP A 1 97 ? 5.373 -13.551 -7.705 1.00 95.75 97 ASP A C 1
ATOM 757 O O . ASP A 1 97 ? 6.513 -13.353 -7.276 1.00 95.75 97 ASP A O 1
ATOM 761 N N . TYR A 1 98 ? 4.300 -12.970 -7.169 1.00 94.88 98 TYR A N 1
ATOM 762 C CA . TYR A 1 98 ? 4.363 -12.009 -6.073 1.00 94.88 98 TYR A CA 1
ATOM 763 C C . TYR A 1 98 ? 3.721 -12.569 -4.809 1.00 94.88 98 TYR A C 1
ATOM 765 O O . TYR A 1 98 ? 2.620 -13.113 -4.822 1.00 94.88 98 TYR A O 1
ATOM 773 N N . THR A 1 99 ? 4.398 -12.385 -3.675 1.00 96.75 99 THR A N 1
ATOM 774 C CA . THR A 1 99 ? 3.794 -12.609 -2.357 1.00 96.75 99 THR A CA 1
ATOM 775 C C . THR A 1 99 ? 3.183 -11.307 -1.861 1.00 96.75 99 THR A C 1
ATOM 777 O O . THR A 1 99 ? 3.908 -10.373 -1.521 1.00 96.75 99 THR A O 1
ATOM 780 N N . VAL A 1 100 ? 1.856 -11.258 -1.766 1.00 95.50 100 VAL A N 1
ATOM 781 C CA . VAL A 1 100 ? 1.139 -10.103 -1.214 1.00 95.50 100 VAL A CA 1
ATOM 782 C C . VAL A 1 100 ? 0.986 -10.270 0.298 1.00 95.50 100 VAL A C 1
ATOM 784 O O . VAL A 1 100 ? 0.461 -11.277 0.771 1.00 95.50 100 VAL A O 1
ATOM 787 N N . ARG A 1 101 ? 1.445 -9.278 1.069 1.00 95.44 101 ARG A N 1
ATOM 788 C CA . ARG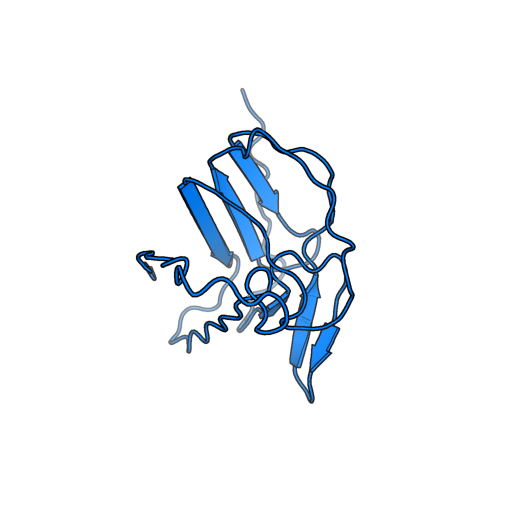 A 1 101 ? 1.264 -9.213 2.527 1.00 95.44 101 ARG A CA 1
ATOM 789 C C . ARG A 1 101 ? 0.445 -7.982 2.878 1.00 95.44 101 ARG A C 1
ATOM 791 O O . ARG A 1 101 ? 0.888 -6.861 2.645 1.00 95.44 101 ARG A O 1
ATOM 798 N N . LEU A 1 102 ? -0.737 -8.204 3.445 1.00 93.69 102 LEU A N 1
ATOM 799 C CA . LEU A 1 102 ? -1.626 -7.146 3.914 1.00 93.69 102 LEU A CA 1
ATOM 800 C C . LEU A 1 102 ? -1.601 -7.113 5.437 1.00 93.69 102 LEU A C 1
ATOM 802 O O . LEU A 1 102 ? -1.735 -8.148 6.089 1.00 93.69 102 LEU A O 1
ATOM 806 N N . HIS A 1 103 ? -1.430 -5.918 5.990 1.00 90.81 103 HIS A N 1
ATOM 807 C CA . HIS A 1 103 ? -1.421 -5.695 7.425 1.00 90.81 103 HIS A CA 1
ATOM 808 C C . HIS A 1 103 ? -2.646 -4.873 7.819 1.00 90.81 103 HIS A C 1
ATOM 810 O O . HIS A 1 103 ? -2.924 -3.845 7.205 1.00 90.81 103 HIS A O 1
ATOM 816 N N . PHE A 1 104 ? -3.356 -5.316 8.857 1.00 87.81 104 PHE A N 1
ATOM 817 C CA . PHE A 1 104 ? -4.562 -4.660 9.355 1.00 87.81 104 PHE A CA 1
ATOM 818 C C . PHE A 1 104 ? -4.387 -4.284 10.823 1.00 87.81 104 PHE A C 1
ATOM 820 O O . PHE A 1 104 ? -3.904 -5.091 11.617 1.00 87.81 104 PHE A O 1
ATOM 827 N N . ALA A 1 105 ? -4.809 -3.072 11.176 1.00 85.62 105 ALA A N 1
ATOM 828 C CA . ALA A 1 105 ? -4.826 -2.572 12.543 1.00 85.62 105 ALA A CA 1
ATOM 829 C C . ALA A 1 105 ? -6.100 -1.749 12.781 1.00 85.62 105 ALA A C 1
ATOM 831 O O . ALA A 1 105 ? -6.481 -0.925 11.947 1.00 85.62 105 ALA A O 1
ATOM 832 N N . GLU A 1 106 ? -6.764 -1.970 13.917 1.00 81.25 106 GLU A N 1
ATOM 833 C CA . GLU A 1 106 ? -7.856 -1.113 14.381 1.00 81.25 106 GLU A CA 1
ATOM 834 C C . GLU A 1 106 ? -7.275 0.009 15.246 1.00 81.25 106 GLU A C 1
ATOM 836 O O . GLU A 1 106 ? -6.826 -0.242 16.361 1.00 81.25 106 GLU A O 1
ATOM 841 N N . ILE A 1 107 ? -7.271 1.238 14.723 1.00 76.25 107 ILE A N 1
ATOM 842 C CA . ILE A 1 107 ? -6.639 2.397 15.378 1.00 76.25 107 ILE A CA 1
ATOM 843 C C . ILE A 1 107 ? -7.631 3.357 16.050 1.00 76.25 107 ILE A C 1
ATOM 845 O O . ILE A 1 107 ? -7.205 4.250 16.773 1.00 76.25 107 ILE A O 1
ATOM 849 N N . GLN A 1 108 ? -8.942 3.220 15.805 1.00 72.00 108 GLN A N 1
ATOM 850 C CA . GLN A 1 108 ? -9.946 4.146 16.358 1.00 72.00 108 GLN A CA 1
ATOM 851 C C . GLN A 1 108 ? -10.653 3.580 17.585 1.00 72.00 108 GLN A C 1
ATOM 853 O O . GLN A 1 108 ? -10.875 4.297 18.556 1.00 72.00 108 GLN A O 1
ATOM 858 N N . TYR A 1 109 ? -11.010 2.298 17.544 1.00 66.25 109 TYR A N 1
ATOM 859 C CA . TYR A 1 109 ? -11.702 1.627 18.640 1.00 66.25 109 TYR A CA 1
ATOM 860 C C . TYR A 1 109 ? -10.695 0.892 19.524 1.00 66.25 109 TYR A C 1
ATOM 862 O O . TYR A 1 109 ? -10.601 -0.334 19.503 1.00 66.25 109 TYR A O 1
ATOM 870 N N . THR A 1 110 ? -9.903 1.651 20.281 1.00 62.56 110 THR A N 1
ATOM 871 C CA . THR A 1 110 ? -9.008 1.090 21.299 1.00 62.56 110 THR A CA 1
ATOM 872 C C . THR A 1 110 ? -9.780 0.862 22.606 1.00 62.56 110 THR A C 1
ATOM 874 O O . THR A 1 110 ? -10.691 1.615 22.954 1.00 62.56 110 THR A O 1
ATOM 877 N N . ASN A 1 111 ? -9.433 -0.205 23.336 1.00 56.91 111 ASN A N 1
ATOM 878 C CA . ASN A 1 111 ? -10.143 -0.725 24.523 1.00 56.91 111 ASN A CA 1
ATOM 879 C C . ASN A 1 111 ? -10.330 0.266 25.697 1.00 56.91 111 ASN A C 1
ATOM 881 O O . ASN A 1 111 ? -10.933 -0.093 26.707 1.00 56.91 111 ASN A O 1
ATOM 885 N N . GLU A 1 112 ? -9.821 1.493 25.604 1.00 58.50 112 GLU A N 1
ATOM 886 C CA . GLU A 1 112 ? -9.886 2.500 26.670 1.00 58.50 112 GLU A CA 1
ATOM 887 C C . GLU A 1 112 ? -11.262 3.174 26.789 1.00 58.50 112 GLU A C 1
ATOM 889 O O . GLU A 1 112 ? -11.567 3.786 27.812 1.00 58.50 112 GLU A O 1
ATOM 894 N N . THR A 1 113 ? -12.143 3.016 25.795 1.00 54.56 113 THR A N 1
ATOM 895 C CA . THR A 1 113 ? -13.534 3.482 25.883 1.00 54.56 113 THR A CA 1
ATOM 896 C C . THR A 1 113 ? -14.492 2.307 26.058 1.00 54.56 113 THR A C 1
ATOM 898 O O . THR A 1 113 ? -14.867 1.610 25.121 1.00 54.56 113 THR A O 1
ATOM 901 N N . LEU A 1 114 ? -14.910 2.101 27.308 1.00 54.44 114 LEU A N 1
ATOM 902 C CA . LEU A 1 114 ? -15.957 1.175 27.743 1.00 54.44 114 LEU A CA 1
ATOM 903 C C . LEU A 1 114 ? -17.325 1.524 27.117 1.00 54.44 114 LEU A C 1
ATOM 905 O O . LEU A 1 114 ? -18.211 2.045 27.792 1.00 54.44 114 LEU A O 1
ATOM 909 N N . ARG A 1 115 ? -17.527 1.244 25.828 1.00 52.09 115 ARG A N 1
ATOM 910 C CA . ARG A 1 115 ? -18.854 1.107 25.211 1.00 52.09 115 ARG A CA 1
ATOM 911 C C . ARG A 1 115 ? -18.821 -0.047 24.219 1.00 52.09 115 ARG A C 1
ATOM 913 O O . ARG A 1 115 ? -18.340 0.058 23.102 1.00 52.09 115 ARG A O 1
ATOM 920 N N . TYR A 1 116 ? -19.350 -1.159 24.698 1.00 49.66 116 TYR A N 1
ATOM 921 C CA . TYR A 1 116 ? -19.362 -2.513 24.145 1.00 49.66 116 TYR A CA 1
ATOM 922 C C . TYR A 1 116 ? -20.254 -2.677 22.903 1.00 49.66 116 TYR A C 1
ATOM 924 O O . TYR A 1 116 ? -20.774 -3.761 22.652 1.00 49.66 116 TYR A O 1
ATOM 932 N N . GLU A 1 117 ? -20.440 -1.621 22.115 1.00 59.16 117 GLU A N 1
ATOM 933 C CA . GLU A 1 117 ? -21.019 -1.733 20.782 1.00 59.16 117 GLU A CA 1
ATOM 934 C C . GLU A 1 117 ? -19.857 -1.831 19.801 1.00 59.16 117 GLU A C 1
ATOM 936 O O . GLU A 1 117 ? -19.340 -0.839 19.297 1.00 59.16 117 GLU A O 1
ATOM 941 N N . VAL A 1 118 ? -19.385 -3.067 19.631 1.00 59.88 118 VAL A N 1
ATOM 942 C CA . VAL A 1 118 ? -18.297 -3.459 18.733 1.00 59.88 118 VAL A CA 1
ATOM 943 C C . VAL A 1 118 ? -18.576 -2.888 17.346 1.00 59.88 118 VAL A C 1
ATOM 945 O O . VAL A 1 118 ? -19.394 -3.422 16.595 1.00 59.88 118 VAL A O 1
ATOM 948 N N . ALA A 1 119 ? -17.911 -1.791 16.999 1.00 66.75 119 ALA A N 1
ATOM 949 C CA . ALA A 1 119 ? -17.958 -1.275 15.647 1.00 66.75 119 ALA A CA 1
ATOM 950 C C . ALA A 1 119 ? -17.390 -2.353 14.716 1.00 66.75 119 ALA A C 1
ATOM 952 O O . ALA A 1 119 ? -16.227 -2.743 14.806 1.00 66.75 119 ALA A O 1
ATOM 953 N N . ARG A 1 120 ? -18.244 -2.891 13.847 1.00 76.31 120 ARG A N 1
ATOM 954 C CA . ARG A 1 120 ? -17.871 -3.942 12.906 1.00 76.31 120 ARG A CA 1
ATOM 955 C C . ARG A 1 120 ? -17.446 -3.294 11.596 1.00 76.31 120 ARG A C 1
ATOM 957 O O . ARG A 1 120 ? -18.274 -2.705 10.907 1.00 76.31 120 ARG A O 1
ATOM 964 N N . ARG A 1 121 ? -16.176 -3.449 11.222 1.00 80.56 121 ARG A N 1
ATOM 965 C CA . ARG A 1 121 ? -15.699 -3.128 9.871 1.00 80.56 121 ARG A CA 1
ATOM 966 C C . ARG A 1 121 ? -15.753 -4.388 9.013 1.00 80.56 121 ARG A C 1
ATOM 968 O O . ARG A 1 121 ? -15.184 -5.412 9.380 1.00 80.56 121 ARG A O 1
ATOM 975 N N . VAL A 1 122 ? -16.472 -4.321 7.899 1.00 87.56 122 VAL A N 1
ATOM 976 C CA . VAL A 1 122 ? -16.530 -5.381 6.885 1.00 87.56 122 VAL A CA 1
ATOM 977 C C . VAL A 1 122 ? -16.069 -4.765 5.579 1.00 87.56 122 VAL A C 1
ATOM 979 O O . VAL A 1 122 ? -16.547 -3.696 5.209 1.00 87.56 122 VAL A O 1
ATOM 982 N N . PHE A 1 123 ? -15.126 -5.417 4.916 1.00 90.00 123 PHE A N 1
ATOM 983 C CA . PHE A 1 123 ? -14.591 -4.987 3.636 1.00 90.00 123 PHE A CA 1
ATOM 984 C C . PHE A 1 123 ? -14.173 -6.213 2.831 1.00 90.00 123 PHE A C 1
ATOM 986 O O . PHE A 1 123 ? -13.812 -7.246 3.399 1.00 90.00 123 PHE A O 1
ATOM 993 N N . ASP A 1 124 ? -14.209 -6.069 1.513 1.00 94.38 124 ASP A N 1
ATOM 994 C CA . ASP A 1 124 ? -13.747 -7.078 0.569 1.00 94.38 124 ASP A CA 1
ATOM 995 C C . ASP A 1 124 ? -12.338 -6.728 0.083 1.00 94.38 124 ASP A C 1
ATOM 997 O O . ASP A 1 124 ? -11.982 -5.555 -0.048 1.00 94.38 124 ASP A O 1
ATOM 1001 N N . ILE A 1 125 ? -11.531 -7.752 -0.196 1.00 94.38 125 ILE A N 1
ATOM 1002 C CA . ILE A 1 125 ? -10.174 -7.602 -0.729 1.00 94.38 125 ILE A CA 1
ATOM 1003 C C . ILE A 1 125 ? -10.131 -8.248 -2.107 1.00 94.38 125 ILE A C 1
ATOM 1005 O O . ILE A 1 125 ? -10.450 -9.428 -2.256 1.00 94.38 125 ILE A O 1
ATOM 1009 N N . TYR A 1 126 ? -9.670 -7.484 -3.093 1.00 95.75 126 TYR A N 1
ATOM 1010 C CA . TYR A 1 126 ? -9.449 -7.948 -4.457 1.00 95.75 126 TYR A CA 1
ATOM 1011 C C . TYR A 1 126 ? -7.968 -7.779 -4.805 1.00 95.75 126 TYR A C 1
ATOM 1013 O O . TYR A 1 126 ? -7.389 -6.724 -4.550 1.00 95.75 126 TYR A O 1
ATOM 1021 N N . ILE A 1 127 ? -7.358 -8.822 -5.369 1.00 94.44 127 ILE A N 1
ATOM 1022 C CA . ILE A 1 127 ? -5.967 -8.836 -5.843 1.00 94.44 127 ILE A CA 1
ATOM 1023 C C . ILE A 1 127 ? -6.012 -9.237 -7.322 1.00 94.44 127 ILE A C 1
ATOM 1025 O O . ILE A 1 127 ? -6.734 -10.176 -7.663 1.00 94.44 127 ILE A O 1
ATOM 1029 N N . GLN A 1 128 ? -5.300 -8.500 -8.177 1.00 88.00 128 GLN A N 1
ATOM 1030 C CA . GLN A 1 128 ? -5.262 -8.671 -9.635 1.00 88.00 128 GLN A CA 1
ATOM 1031 C C . GLN A 1 128 ? -3.842 -8.950 -10.111 1.00 88.00 128 GLN A C 1
ATOM 1033 O O . GLN A 1 128 ? -2.911 -8.379 -9.498 1.00 88.00 128 GLN A O 1
#

InterPro domains:
  IPR021720 Malectin domain [PF11721] (16-128)

Sequence (128 aa):
MSNGILVLCAADYRSFHINCGGGQDVKNERIWYEGEPNSEGSAAARNYHRPGSNWGFSSTGDFMDDNNFNVVSELYTTARRTPLSITYYGYCLENGDYTVRLHFAEIQYTNETLRYEVARRVFDIYIQ

Radius of gyration: 16.35 Å; chains: 1; bounding box: 36×32×52 Å